Protein AF-Q9P0N4-F1 (afdb_monomer_lite)

pLDDT: mean 79.42, std 18.59, range [33.03, 95.0]

Foldseek 3Di:
DDDDDPDPDPPDVVVVVLVVVVPDDPVVDDVDVVNVVSLVVVQVVVVVVVVCVVVPDPCVPDDPFPCVVVLVVLCCVLCVPADLVAHDVCCCPPPVNCVSVVVSLVVCVVVDPPSVRRHDDDRD

Secondary structure (DSSP, 8-state):
------------HHHHHHHHTTSS-GGG--S-HHHHHHHHHHHHHHHHHHHHHHHHS-GGG--SSTTHHHHHHHHHHH-TT--SSS--THHHHSHHHHHHHHHHHHTTBTTBTTTT--------

Sequence (124 aa):
MAATSGT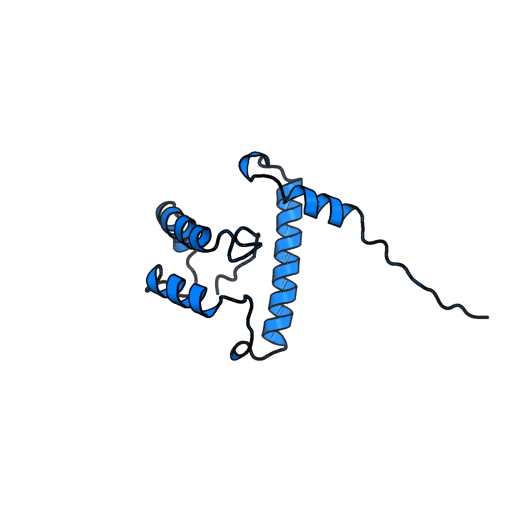DEPVSGELVSVAHALSLPAESYGNDPDIEMAWAMRAMQHAEVYYKLISSVDPQFLKLTKVDDQIYSEFRKNFETLRIDVLDPEELKSESAKEKWRPFCLKFNGIVEDFNYGTLLRLD

Radius of gyration: 18.71 Å; chains: 1; bounding box: 41×50×45 Å

Organism: Homo sapiens (NCBI:txid9606)

Structure (mmCIF, N/CA/C/O backbone):
data_AF-Q9P0N4-F1
#
_entry.id   AF-Q9P0N4-F1
#
loop_
_atom_site.group_PDB
_atom_site.id
_atom_site.type_symbol
_atom_site.label_atom_id
_atom_site.label_alt_id
_atom_site.label_comp_id
_atom_site.label_asym_id
_atom_site.label_entity_id
_atom_site.label_seq_id
_atom_site.pdbx_P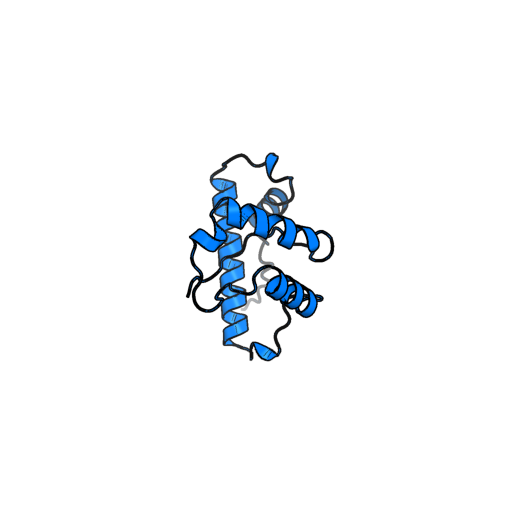DB_ins_code
_atom_site.Cartn_x
_atom_site.Cartn_y
_atom_site.Cartn_z
_atom_site.occupancy
_atom_site.B_iso_or_equiv
_atom_site.auth_seq_id
_atom_site.auth_comp_id
_atom_site.auth_asym_id
_atom_site.auth_atom_id
_atom_site.pdbx_PDB_model_num
ATOM 1 N N . MET A 1 1 ? 27.263 -37.271 27.674 1.00 35.25 1 MET A N 1
ATOM 2 C CA . MET A 1 1 ? 25.788 -37.311 27.768 1.00 35.25 1 MET A CA 1
ATOM 3 C C . MET A 1 1 ? 25.290 -35.872 27.710 1.00 35.25 1 MET A C 1
ATOM 5 O O . MET A 1 1 ? 25.672 -35.126 28.595 1.00 35.25 1 MET A O 1
ATOM 9 N N . ALA A 1 2 ? 24.572 -35.539 26.624 1.00 33.03 2 ALA A N 1
ATOM 10 C CA . ALA A 1 2 ? 23.681 -34.390 26.332 1.00 33.03 2 ALA A CA 1
ATOM 11 C C . ALA A 1 2 ? 24.056 -32.986 26.879 1.00 33.03 2 ALA A C 1
ATOM 13 O O . ALA A 1 2 ? 24.114 -32.798 28.084 1.00 33.03 2 ALA A O 1
ATOM 14 N N . ALA A 1 3 ? 24.410 -31.967 26.083 1.00 41.09 3 ALA A N 1
ATOM 15 C CA . ALA A 1 3 ? 23.691 -31.276 24.993 1.00 41.09 3 ALA A CA 1
ATOM 16 C C . ALA A 1 3 ? 22.427 -30.517 25.443 1.00 41.09 3 ALA A C 1
ATOM 18 O O . ALA A 1 3 ? 21.385 -31.138 25.605 1.00 41.09 3 ALA A O 1
ATOM 19 N N . THR A 1 4 ? 22.506 -29.181 25.502 1.00 37.59 4 THR A N 1
ATOM 20 C CA . THR A 1 4 ? 21.442 -28.278 25.023 1.00 37.59 4 THR A CA 1
ATOM 21 C C . THR A 1 4 ? 22.078 -27.021 24.431 1.00 37.59 4 THR A C 1
ATOM 23 O O . THR A 1 4 ? 22.712 -26.233 25.129 1.00 37.59 4 THR A O 1
ATOM 26 N N . SER A 1 5 ? 21.924 -26.911 23.115 1.00 35.72 5 SER A N 1
ATOM 27 C CA . SER A 1 5 ? 22.319 -25.821 22.229 1.00 35.72 5 SER A CA 1
ATOM 28 C C . SER A 1 5 ? 21.533 -24.551 22.551 1.00 35.72 5 SER A C 1
ATOM 30 O O . SER A 1 5 ? 20.308 -24.560 22.463 1.00 35.72 5 SER A O 1
ATOM 32 N N . GLY A 1 6 ? 22.224 -23.468 22.901 1.00 36.69 6 GLY A N 1
ATOM 33 C 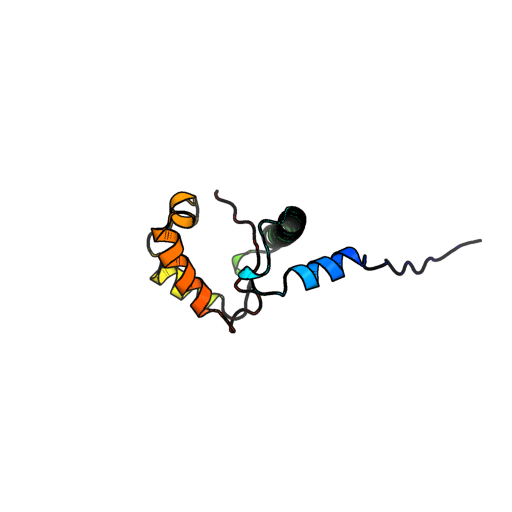CA . GLY A 1 6 ? 21.712 -22.113 22.725 1.00 36.69 6 GLY A CA 1
ATOM 34 C C . GLY A 1 6 ? 22.144 -21.651 21.342 1.00 36.69 6 GLY A C 1
ATOM 35 O O . GLY A 1 6 ? 23.254 -21.152 21.184 1.00 36.69 6 GLY A O 1
ATOM 36 N N . THR A 1 7 ? 21.319 -21.926 20.335 1.00 34.97 7 THR A N 1
ATOM 37 C CA . THR A 1 7 ? 21.548 -21.459 18.968 1.00 34.97 7 THR A CA 1
ATOM 38 C C . THR A 1 7 ? 21.197 -19.976 18.926 1.00 34.97 7 THR A C 1
ATOM 40 O O . THR A 1 7 ? 20.030 -19.619 18.799 1.00 34.97 7 THR A O 1
ATOM 43 N N . ASP A 1 8 ? 22.199 -19.119 19.098 1.00 40.12 8 ASP A N 1
ATOM 44 C CA . ASP A 1 8 ? 22.138 -17.735 18.633 1.00 40.12 8 ASP A CA 1
ATOM 45 C C . ASP A 1 8 ? 22.167 -17.818 17.099 1.00 40.12 8 ASP A C 1
ATOM 47 O O . ASP A 1 8 ? 23.208 -18.091 16.496 1.00 40.12 8 ASP A O 1
ATOM 51 N N . GLU A 1 9 ? 20.988 -17.773 16.472 1.00 43.56 9 GLU A N 1
ATOM 52 C CA . GLU A 1 9 ? 20.892 -17.658 15.019 1.00 43.56 9 GLU A CA 1
ATOM 53 C C . GLU A 1 9 ? 21.597 -16.362 14.605 1.00 43.56 9 GLU A C 1
ATOM 55 O O . GLU A 1 9 ? 21.217 -15.288 15.080 1.00 43.56 9 GLU A O 1
ATOM 60 N N . PRO A 1 10 ? 22.605 -16.415 13.718 1.00 41.88 10 PRO A N 1
ATOM 61 C CA . PRO A 1 10 ? 23.183 -15.198 13.195 1.00 41.88 10 PRO A CA 1
ATOM 62 C C . PRO A 1 10 ? 22.104 -14.531 12.343 1.00 41.88 10 PRO A C 1
ATOM 64 O O . PRO A 1 10 ? 21.768 -15.027 11.270 1.00 41.88 10 PRO A O 1
ATOM 67 N N . VAL A 1 11 ? 21.546 -13.410 12.807 1.00 45.94 11 VAL A N 1
ATOM 68 C CA . VAL A 1 11 ? 20.785 -12.507 11.935 1.00 45.94 11 VAL A CA 1
ATOM 69 C C . VAL A 1 11 ? 21.741 -12.089 10.820 1.00 45.94 11 VAL A C 1
ATOM 71 O O . VAL A 1 11 ? 22.661 -11.296 11.023 1.00 45.94 11 VAL A O 1
ATOM 74 N N . SER A 1 12 ? 21.575 -12.733 9.664 1.00 45.97 12 SER A N 1
ATOM 75 C CA . SER A 1 12 ? 22.475 -12.674 8.521 1.00 45.97 12 SER A CA 1
ATOM 76 C C . SER A 1 12 ? 22.754 -11.228 8.125 1.00 45.97 12 SER A C 1
ATOM 78 O O . SER A 1 12 ? 21.829 -10.465 7.842 1.00 45.97 12 SER A O 1
ATOM 80 N N . GLY A 1 13 ? 24.036 -10.854 8.067 1.00 44.12 13 GLY A N 1
ATOM 81 C CA . GLY A 1 13 ? 24.494 -9.510 7.691 1.00 44.12 13 GLY A CA 1
ATOM 82 C C . GLY A 1 13 ? 23.984 -9.023 6.326 1.00 44.12 13 GLY A C 1
ATOM 83 O O . GLY A 1 13 ? 23.927 -7.819 6.089 1.00 44.12 13 GLY A O 1
ATOM 84 N N . GLU A 1 14 ? 23.520 -9.933 5.466 1.00 46.53 14 GLU A N 1
ATOM 85 C CA . GLU A 1 14 ? 22.812 -9.620 4.219 1.00 46.53 14 GLU A CA 1
ATOM 86 C C . GLU A 1 14 ? 21.481 -8.884 4.455 1.00 46.53 14 GLU A C 1
ATOM 88 O O . GLU A 1 14 ? 21.179 -7.923 3.751 1.00 46.53 14 GLU A O 1
ATOM 93 N N . LEU A 1 15 ? 20.708 -9.243 5.488 1.00 44.72 15 LEU A N 1
ATOM 94 C CA . LEU A 1 15 ? 19.418 -8.600 5.786 1.00 44.72 15 LEU A CA 1
ATOM 95 C C . LEU A 1 15 ? 19.590 -7.149 6.252 1.00 44.72 15 LEU A C 1
ATOM 97 O O . LEU A 1 15 ? 18.776 -6.281 5.919 1.00 44.72 15 LEU A O 1
ATOM 101 N N . VAL A 1 16 ? 20.672 -6.887 6.992 1.00 44.59 16 VAL A N 1
ATOM 102 C CA . VAL A 1 16 ? 21.050 -5.552 7.478 1.00 44.59 16 VAL A CA 1
ATOM 103 C C . VAL A 1 16 ? 21.552 -4.683 6.321 1.00 44.59 16 VAL A C 1
ATOM 105 O O . VAL A 1 16 ? 21.194 -3.508 6.232 1.00 44.59 16 VAL A O 1
ATOM 108 N N . SER A 1 17 ? 22.308 -5.270 5.389 1.00 54.47 17 SER A N 1
ATOM 109 C CA . SER A 1 17 ? 22.788 -4.585 4.185 1.00 54.47 17 SER A CA 1
ATOM 110 C C . SER A 1 17 ? 21.637 -4.187 3.253 1.00 54.47 17 SER A C 1
ATOM 112 O O . SER A 1 17 ? 21.578 -3.042 2.809 1.00 54.47 17 SER A O 1
ATOM 114 N N . VAL A 1 18 ? 20.649 -5.069 3.065 1.00 51.28 18 VAL A N 1
ATOM 115 C CA . VAL A 1 18 ? 19.443 -4.784 2.270 1.00 51.28 18 VAL A CA 1
ATOM 116 C C . VAL A 1 18 ? 18.553 -3.721 2.921 1.00 51.28 18 VAL A C 1
ATOM 118 O O . VAL A 1 18 ? 17.983 -2.889 2.224 1.00 51.28 18 VAL A O 1
ATOM 121 N N . ALA A 1 19 ? 18.431 -3.707 4.254 1.00 53.38 19 ALA A N 1
ATOM 122 C CA . ALA A 1 19 ? 17.633 -2.691 4.952 1.00 53.38 19 ALA A CA 1
ATOM 123 C C . ALA A 1 19 ? 18.202 -1.286 4.729 1.00 53.38 19 ALA A C 1
ATOM 125 O O . ALA A 1 19 ? 17.462 -0.340 4.468 1.00 53.38 19 ALA A O 1
ATOM 126 N N . HIS A 1 20 ? 19.528 -1.171 4.791 1.00 50.75 20 HIS A N 1
ATOM 127 C CA . HIS A 1 20 ? 20.220 0.078 4.513 1.00 50.75 20 HIS A CA 1
ATOM 128 C C . HIS A 1 20 ? 20.131 0.459 3.026 1.00 50.75 20 HIS A C 1
ATOM 130 O O . HIS A 1 20 ? 19.886 1.621 2.698 1.00 50.75 20 HIS A O 1
ATOM 136 N N . ALA A 1 21 ? 20.226 -0.529 2.132 1.00 53.41 21 ALA A N 1
ATOM 137 C CA . ALA A 1 21 ? 20.124 -0.357 0.687 1.00 53.41 21 ALA A CA 1
ATOM 138 C C . ALA A 1 21 ? 18.705 -0.055 0.172 1.00 53.41 21 ALA A C 1
ATOM 140 O O . ALA A 1 21 ? 18.556 0.106 -1.028 1.00 53.41 21 ALA A O 1
ATOM 141 N N . LEU A 1 22 ? 17.687 0.071 1.029 1.00 54.88 22 LEU A N 1
ATOM 142 C CA . LEU A 1 22 ? 16.345 0.540 0.646 1.00 54.88 22 LEU A CA 1
ATOM 143 C C . LEU A 1 22 ? 15.955 1.864 1.337 1.00 54.88 22 LEU A C 1
ATOM 145 O O . LEU A 1 22 ? 14.808 2.290 1.250 1.00 54.88 22 LEU A O 1
ATOM 149 N N . SER A 1 23 ? 16.899 2.506 2.039 1.00 59.62 23 SER A N 1
ATOM 150 C CA . SER A 1 23 ? 16.664 3.715 2.849 1.00 59.62 23 SER A CA 1
ATOM 151 C C . SER A 1 23 ? 17.101 5.033 2.191 1.00 59.62 23 SER A C 1
ATOM 153 O O . SER A 1 23 ? 16.844 6.105 2.740 1.00 59.62 23 SER A O 1
ATOM 155 N N . LEU A 1 24 ? 17.767 4.981 1.031 1.00 56.53 24 LEU A N 1
ATOM 156 C CA . LEU A 1 24 ? 18.203 6.171 0.291 1.00 56.53 24 LEU A CA 1
ATOM 157 C C . LEU A 1 24 ? 17.091 6.674 -0.656 1.00 56.53 24 LEU A C 1
ATOM 159 O O . LEU A 1 24 ? 16.128 5.956 -0.928 1.00 56.53 24 LEU A O 1
ATOM 163 N N . PRO A 1 25 ? 17.192 7.913 -1.173 1.00 57.06 25 PRO A N 1
ATOM 164 C CA . PRO A 1 25 ? 16.258 8.431 -2.171 1.00 57.06 25 PRO A CA 1
ATOM 165 C C . PRO A 1 25 ? 16.181 7.534 -3.412 1.00 57.06 25 PRO A C 1
ATOM 167 O O . PRO A 1 25 ? 17.196 6.994 -3.858 1.00 57.06 25 PRO A O 1
ATOM 170 N N . ALA A 1 26 ? 14.992 7.413 -4.005 1.00 57.62 26 ALA A N 1
ATOM 171 C CA . ALA A 1 26 ? 14.767 6.575 -5.183 1.00 57.62 26 ALA A CA 1
ATOM 172 C C . ALA A 1 26 ? 15.659 6.967 -6.378 1.00 57.62 26 ALA A C 1
ATOM 174 O O . ALA A 1 26 ? 16.016 6.101 -7.167 1.00 57.62 26 ALA A O 1
ATOM 175 N N . GLU A 1 27 ? 16.072 8.239 -6.493 1.00 60.28 27 GLU A N 1
ATOM 176 C CA . GLU A 1 27 ? 16.959 8.692 -7.575 1.00 60.28 27 GLU A CA 1
ATOM 177 C C . GLU A 1 27 ? 18.409 8.189 -7.447 1.00 60.28 27 GLU A C 1
ATOM 179 O O . GLU A 1 27 ? 19.161 8.233 -8.420 1.00 60.28 27 GLU A O 1
ATOM 184 N N . SER A 1 28 ? 18.816 7.725 -6.259 1.00 58.84 28 SER A N 1
ATOM 185 C CA . SER A 1 28 ? 20.165 7.187 -6.000 1.00 58.84 28 SER A CA 1
ATOM 186 C C . SER A 1 28 ? 20.318 5.732 -6.430 1.00 58.84 28 SER A C 1
ATOM 188 O O . SER A 1 28 ? 21.440 5.249 -6.587 1.00 58.84 28 SER A O 1
ATOM 190 N N . TYR A 1 29 ? 19.201 5.031 -6.595 1.00 59.66 29 TYR A N 1
ATOM 191 C CA . TYR A 1 29 ? 19.185 3.657 -7.051 1.00 59.66 29 TYR A CA 1
ATOM 192 C C . TYR A 1 29 ? 19.073 3.676 -8.574 1.00 59.66 29 TYR A C 1
ATOM 194 O O . TYR A 1 29 ? 18.049 4.054 -9.139 1.00 59.66 29 TYR A O 1
ATOM 202 N N . GLY A 1 30 ? 20.159 3.311 -9.260 1.00 59.69 30 GLY A N 1
ATOM 203 C CA . GLY A 1 30 ? 20.074 2.956 -10.675 1.00 59.69 30 GLY A CA 1
ATOM 204 C C . GLY A 1 30 ? 19.155 1.744 -10.872 1.00 59.69 30 GLY A C 1
ATOM 205 O O . GLY A 1 30 ? 18.677 1.155 -9.904 1.00 59.69 30 GLY A O 1
ATOM 206 N N . ASN A 1 31 ? 18.934 1.336 -12.124 1.00 66.25 31 ASN A N 1
ATOM 207 C CA . ASN A 1 31 ? 18.230 0.084 -12.427 1.00 66.25 31 ASN A CA 1
ATOM 208 C C . ASN A 1 31 ? 19.152 -1.118 -12.127 1.00 66.25 31 ASN A C 1
ATOM 210 O O . ASN A 1 31 ? 19.661 -1.778 -13.033 1.00 66.25 3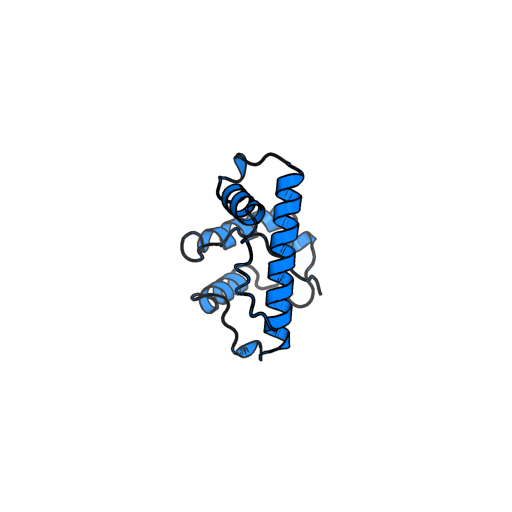1 ASN A O 1
ATOM 214 N N . ASP A 1 32 ? 19.475 -1.289 -10.847 1.00 81.62 32 ASP A N 1
ATOM 215 C CA . ASP A 1 32 ? 20.428 -2.255 -10.323 1.00 81.62 32 ASP A CA 1
ATOM 216 C C . ASP A 1 32 ? 19.706 -3.583 -10.035 1.00 81.62 32 ASP A C 1
ATOM 218 O O . ASP A 1 32 ? 18.760 -3.610 -9.236 1.00 81.62 32 ASP A O 1
ATOM 222 N N . PRO A 1 33 ? 20.129 -4.690 -10.669 1.00 85.00 33 PRO A N 1
ATOM 223 C CA . PRO A 1 33 ? 19.462 -5.979 -10.529 1.00 85.00 33 PRO A CA 1
ATOM 224 C C . PRO A 1 33 ? 19.521 -6.541 -9.102 1.00 85.00 33 PRO A C 1
ATOM 226 O O . PRO A 1 33 ? 18.605 -7.262 -8.701 1.00 85.00 33 PRO A O 1
ATOM 229 N N . ASP A 1 34 ? 20.548 -6.211 -8.315 1.00 85.88 34 ASP A N 1
ATOM 230 C CA . ASP A 1 34 ? 20.662 -6.688 -6.935 1.00 85.88 34 ASP A CA 1
ATOM 231 C C . ASP A 1 34 ? 19.636 -5.980 -6.035 1.00 85.88 34 ASP A C 1
ATOM 233 O O . ASP A 1 34 ? 19.049 -6.593 -5.138 1.00 85.88 34 ASP A O 1
ATOM 237 N N . ILE A 1 35 ? 19.345 -4.707 -6.322 1.00 83.56 35 ILE A N 1
ATOM 238 C CA . ILE A 1 35 ? 18.315 -3.928 -5.623 1.00 83.56 35 ILE A CA 1
ATOM 239 C C . ILE A 1 35 ? 16.915 -4.418 -6.000 1.00 83.56 35 ILE A C 1
ATOM 241 O O . ILE A 1 35 ? 16.071 -4.590 -5.118 1.00 83.56 35 ILE A O 1
ATOM 245 N N . GLU A 1 36 ? 16.668 -4.714 -7.279 1.00 84.50 36 GLU A N 1
ATOM 246 C CA . GLU A 1 36 ? 15.406 -5.318 -7.728 1.00 84.50 36 GLU A CA 1
ATOM 247 C C . GLU A 1 36 ? 15.177 -6.697 -7.091 1.00 84.50 36 GLU A C 1
ATOM 249 O O . GLU A 1 36 ? 14.072 -6.996 -6.632 1.00 84.50 36 GLU A O 1
ATOM 254 N N . MET A 1 37 ? 16.223 -7.526 -7.003 1.00 88.12 37 MET A N 1
ATOM 255 C CA . MET A 1 37 ? 16.162 -8.833 -6.346 1.00 88.12 37 MET A CA 1
ATOM 256 C C . MET A 1 37 ? 15.849 -8.689 -4.853 1.00 88.12 37 MET A C 1
ATOM 258 O O . MET A 1 37 ? 14.968 -9.371 -4.323 1.00 88.12 37 MET A O 1
ATOM 262 N N . ALA A 1 38 ? 16.532 -7.773 -4.167 1.00 86.94 38 ALA A N 1
ATOM 263 C CA . ALA A 1 38 ? 16.291 -7.488 -2.760 1.00 86.94 38 ALA A CA 1
ATOM 264 C C . ALA A 1 38 ? 14.857 -6.993 -2.510 1.00 86.94 38 ALA A C 1
ATOM 266 O O . ALA A 1 38 ? 14.189 -7.464 -1.584 1.00 86.94 38 ALA A O 1
ATOM 267 N N . TRP A 1 39 ? 14.359 -6.100 -3.369 1.00 86.00 39 TRP A N 1
ATOM 268 C CA . TRP A 1 39 ? 12.972 -5.643 -3.362 1.00 86.00 39 TRP A CA 1
ATOM 269 C C . TRP A 1 39 ? 11.993 -6.807 -3.552 1.00 86.00 39 TRP A C 1
ATOM 271 O O . TRP A 1 39 ? 11.069 -6.963 -2.751 1.00 86.00 39 TRP A O 1
ATOM 281 N N . ALA A 1 40 ? 12.222 -7.669 -4.547 1.00 89.38 40 ALA A N 1
ATOM 282 C CA . ALA A 1 40 ? 11.352 -8.802 -4.847 1.00 89.38 40 ALA A CA 1
ATOM 283 C C . ALA A 1 40 ? 11.282 -9.793 -3.676 1.00 89.38 40 ALA A C 1
ATOM 285 O O . ALA A 1 40 ? 10.191 -10.212 -3.286 1.00 89.38 40 ALA A O 1
ATOM 286 N N . MET A 1 41 ? 12.424 -10.117 -3.058 1.00 90.94 41 MET A N 1
ATOM 287 C CA . MET A 1 41 ? 12.471 -10.984 -1.875 1.00 90.94 41 MET A CA 1
ATOM 288 C C . MET A 1 41 ? 11.675 -10.395 -0.706 1.00 90.94 41 MET A C 1
ATOM 290 O O . MET A 1 41 ? 10.877 -11.100 -0.083 1.00 90.94 41 MET A O 1
ATOM 294 N N . ARG A 1 42 ? 11.839 -9.096 -0.429 1.00 89.56 42 ARG A N 1
ATOM 295 C CA . ARG A 1 42 ? 11.097 -8.411 0.640 1.00 89.56 42 ARG A CA 1
ATOM 296 C C . ARG A 1 42 ? 9.596 -8.351 0.374 1.00 89.56 42 ARG A C 1
ATOM 298 O O . ARG A 1 42 ? 8.806 -8.606 1.285 1.00 89.56 42 ARG A O 1
ATOM 305 N N . ALA A 1 43 ? 9.200 -8.050 -0.859 1.00 91.44 43 ALA A N 1
ATOM 306 C CA . ALA A 1 43 ? 7.799 -7.981 -1.252 1.00 91.44 43 ALA A CA 1
ATOM 307 C C . ALA A 1 43 ? 7.120 -9.363 -1.162 1.00 91.44 43 ALA A C 1
ATOM 309 O O . ALA A 1 43 ? 5.989 -9.462 -0.682 1.00 91.44 43 ALA A O 1
ATOM 310 N N . MET A 1 44 ? 7.829 -10.437 -1.533 1.00 92.69 44 MET A N 1
ATOM 311 C CA . MET A 1 44 ? 7.358 -11.820 -1.382 1.00 92.69 44 MET A CA 1
ATOM 312 C C . MET A 1 44 ? 7.179 -12.221 0.085 1.00 92.69 44 MET A C 1
ATOM 314 O O . MET A 1 44 ? 6.122 -12.730 0.451 1.00 92.69 44 MET A O 1
ATOM 318 N N . GLN A 1 45 ? 8.165 -11.947 0.945 1.00 91.44 45 GLN A N 1
ATOM 319 C CA . GLN A 1 45 ? 8.052 -12.223 2.383 1.00 91.44 45 GLN A CA 1
ATOM 320 C C . GLN A 1 45 ? 6.855 -11.494 3.003 1.00 91.44 45 GLN A C 1
ATOM 322 O O . GLN A 1 45 ? 6.083 -12.083 3.761 1.00 91.44 45 GLN A O 1
ATOM 327 N N . HIS A 1 46 ? 6.664 -10.223 2.642 1.00 91.50 46 HIS A N 1
ATOM 328 C CA . HIS A 1 46 ? 5.515 -9.440 3.082 1.00 91.50 46 HIS A CA 1
ATOM 329 C C . HIS A 1 46 ? 4.189 -10.074 2.628 1.00 91.50 46 HIS A C 1
ATOM 331 O O . HIS A 1 46 ? 3.267 -10.224 3.432 1.00 91.50 46 HIS A O 1
ATOM 337 N N . ALA A 1 47 ? 4.102 -10.512 1.368 1.00 93.50 47 ALA A N 1
ATOM 338 C CA . ALA A 1 47 ? 2.922 -11.188 0.834 1.00 93.50 47 ALA A CA 1
ATOM 339 C C . ALA A 1 47 ? 2.611 -12.503 1.570 1.00 93.50 47 ALA A C 1
ATOM 341 O O . ALA A 1 47 ? 1.452 -12.761 1.893 1.00 93.50 47 ALA A O 1
ATOM 342 N N . GLU A 1 48 ? 3.622 -13.311 1.899 1.00 93.62 48 GLU A N 1
ATOM 343 C CA . GLU A 1 48 ? 3.431 -14.548 2.666 1.00 93.62 48 GLU A CA 1
ATOM 344 C C . GLU A 1 48 ? 2.892 -14.291 4.075 1.00 93.62 48 GLU A C 1
ATOM 346 O O . GLU A 1 48 ? 2.009 -15.015 4.545 1.00 93.62 48 GLU A O 1
ATOM 351 N N . VAL A 1 49 ? 3.415 -13.270 4.761 1.00 92.00 49 VAL A N 1
ATOM 352 C CA . VAL A 1 49 ? 2.938 -12.877 6.094 1.00 92.00 49 VAL A CA 1
ATOM 353 C C . VAL A 1 49 ? 1.478 -12.438 6.021 1.00 92.00 49 VAL A C 1
ATOM 355 O O . VAL A 1 49 ? 0.660 -12.906 6.813 1.00 92.00 49 VAL A O 1
ATOM 358 N N . TYR A 1 50 ? 1.131 -11.606 5.037 1.00 91.88 50 TYR A N 1
ATOM 359 C CA . TYR A 1 50 ? -0.240 -11.141 4.840 1.00 91.88 50 TYR A CA 1
ATOM 360 C C . TYR A 1 50 ? -1.186 -12.286 4.492 1.00 91.88 50 TYR A C 1
ATOM 362 O O . TYR A 1 50 ? -2.268 -12.367 5.066 1.00 91.88 50 TYR A O 1
ATOM 370 N N . TYR A 1 51 ? -0.769 -13.212 3.625 1.00 92.75 51 TYR A N 1
ATOM 371 C CA . TYR A 1 51 ? -1.557 -14.395 3.284 1.00 92.75 51 TYR A CA 1
ATOM 372 C C . TYR A 1 51 ? -1.850 -15.257 4.519 1.00 92.75 51 TYR A C 1
ATOM 374 O O . TYR A 1 51 ? -2.996 -15.633 4.769 1.00 92.75 51 TYR A O 1
ATOM 382 N N . LYS A 1 52 ? -0.831 -15.519 5.347 1.00 92.69 52 LYS A N 1
ATOM 383 C CA . LYS A 1 52 ? -1.007 -16.249 6.611 1.00 92.69 52 LYS A CA 1
ATOM 384 C C . LYS A 1 52 ? -1.981 -15.521 7.532 1.00 92.69 52 LYS A C 1
ATOM 386 O O . LYS A 1 52 ? -2.887 -16.161 8.060 1.00 92.69 52 LYS A O 1
ATOM 391 N N . LEU A 1 53 ? -1.846 -14.204 7.667 1.00 92.06 53 LEU A N 1
ATOM 392 C CA . LEU A 1 53 ? -2.702 -13.375 8.510 1.00 92.06 53 LEU A CA 1
ATOM 393 C C . LEU A 1 53 ? -4.174 -13.461 8.082 1.00 92.06 53 LEU A C 1
ATOM 395 O O . LEU A 1 53 ? -5.001 -13.904 8.874 1.00 92.06 53 LEU A O 1
ATOM 399 N N . ILE A 1 54 ? -4.490 -13.160 6.819 1.00 90.88 54 ILE A N 1
ATOM 400 C CA . ILE A 1 54 ? -5.875 -13.196 6.309 1.00 90.88 54 ILE A CA 1
ATOM 401 C C . ILE A 1 54 ? -6.483 -14.605 6.301 1.00 90.88 54 ILE A C 1
ATOM 403 O O . ILE A 1 54 ? -7.700 -14.745 6.336 1.00 90.88 54 ILE A O 1
ATOM 407 N N . SER A 1 55 ? -5.651 -15.651 6.237 1.00 92.44 55 SER A N 1
ATOM 408 C CA . SER A 1 55 ? -6.104 -17.047 6.305 1.00 92.44 55 SER A CA 1
ATOM 409 C C . SER A 1 55 ? -6.326 -17.558 7.734 1.00 92.44 55 SER A C 1
ATOM 411 O O . SER A 1 55 ? -7.014 -18.560 7.918 1.00 92.44 55 SER A O 1
ATOM 413 N N . SER A 1 56 ? -5.742 -16.896 8.739 1.00 91.75 56 SER A N 1
ATOM 414 C CA . SER A 1 56 ? -5.751 -17.363 10.135 1.00 91.75 56 SER A CA 1
ATOM 415 C C . SER A 1 56 ? -6.721 -16.592 11.026 1.00 91.75 56 SER A C 1
ATOM 417 O O . SER A 1 56 ? -7.162 -17.126 12.043 1.00 91.75 56 SER A O 1
ATOM 419 N N . VAL A 1 57 ? -7.041 -15.344 10.679 1.00 90.62 57 VAL A N 1
ATOM 420 C CA . VAL A 1 57 ? -7.977 -14.497 11.429 1.00 90.62 57 VAL A CA 1
ATOM 421 C C . VAL A 1 57 ? -9.047 -13.932 10.507 1.00 90.62 57 VAL A C 1
ATOM 423 O O . VAL A 1 57 ? -8.817 -13.771 9.312 1.00 90.62 57 VAL A O 1
ATOM 426 N N . ASP A 1 58 ? -10.214 -13.612 11.069 1.00 91.81 58 ASP A N 1
ATOM 427 C CA . ASP A 1 58 ? -11.274 -12.926 10.331 1.00 91.81 58 ASP A CA 1
ATOM 428 C C . ASP A 1 58 ? -10.782 -11.531 9.882 1.00 91.81 58 ASP A C 1
ATOM 430 O O . ASP A 1 58 ? -10.481 -10.684 10.738 1.00 91.81 58 ASP A O 1
ATOM 434 N N . PRO A 1 59 ? -10.698 -11.268 8.561 1.00 88.44 59 PRO A N 1
ATOM 435 C CA . PRO A 1 59 ? -10.193 -10.006 8.031 1.00 88.44 59 PRO A CA 1
ATOM 436 C C . PRO A 1 59 ? -11.000 -8.779 8.464 1.00 88.44 59 PRO A C 1
ATOM 438 O O . PRO A 1 59 ? -10.461 -7.676 8.439 1.00 88.44 59 PRO A O 1
ATOM 441 N N . GLN A 1 60 ? -12.262 -8.934 8.889 1.00 89.62 60 GLN A N 1
ATOM 442 C CA . GLN A 1 60 ? -13.097 -7.809 9.324 1.00 89.62 60 GLN A CA 1
ATOM 443 C C . GLN A 1 60 ? -12.510 -7.075 10.541 1.00 89.62 60 GLN A C 1
ATOM 445 O O . GLN A 1 60 ? -12.704 -5.866 10.692 1.00 89.62 60 GLN A O 1
ATOM 450 N N . PHE A 1 61 ? -11.794 -7.791 11.409 1.00 87.25 61 PHE A N 1
ATOM 451 C CA . PHE A 1 61 ? -11.181 -7.220 12.611 1.00 87.25 61 PHE A CA 1
ATOM 452 C C . PHE A 1 61 ? -9.717 -6.833 12.404 1.00 87.25 61 PHE A C 1
ATOM 454 O O . PHE A 1 61 ? -9.085 -6.306 13.323 1.00 87.25 61 PHE A O 1
ATOM 461 N N . LEU A 1 62 ? -9.167 -7.092 11.217 1.00 89.56 62 LEU A N 1
ATOM 462 C CA . LEU A 1 62 ? -7.777 -6.812 10.925 1.00 89.56 62 LEU A CA 1
ATOM 463 C C . LEU A 1 62 ? -7.583 -5.316 10.662 1.00 89.56 62 LEU A C 1
ATOM 465 O O . LEU A 1 62 ? -8.217 -4.736 9.783 1.00 89.56 62 LEU A O 1
ATOM 469 N N . LYS A 1 63 ? -6.682 -4.698 11.427 1.00 88.62 63 LYS A N 1
ATOM 470 C CA . LYS A 1 63 ? -6.215 -3.329 11.201 1.00 88.62 63 LYS A CA 1
ATOM 471 C C . LYS A 1 63 ? -4.746 -3.373 10.807 1.00 88.62 63 LYS A C 1
ATOM 473 O O . LYS A 1 63 ? -3.925 -3.900 11.555 1.00 88.62 63 LYS A O 1
ATOM 478 N N . LEU A 1 64 ? -4.443 -2.857 9.623 1.00 88.12 64 LEU A N 1
ATOM 479 C CA . LEU A 1 64 ? -3.104 -2.859 9.036 1.00 88.12 64 LEU A CA 1
ATOM 480 C C . LEU A 1 64 ? -2.332 -1.600 9.433 1.00 88.12 64 LEU A C 1
ATOM 482 O O . LEU A 1 64 ? -1.126 -1.652 9.659 1.00 88.12 64 LEU A O 1
ATOM 486 N N . THR A 1 65 ? -3.033 -0.476 9.572 1.00 89.94 65 THR A N 1
ATOM 487 C CA . THR A 1 65 ? -2.464 0.796 10.017 1.00 89.94 65 THR A CA 1
ATOM 488 C C . THR A 1 65 ? -3.357 1.465 11.060 1.00 89.94 65 THR A C 1
ATOM 490 O O . THR A 1 65 ? -4.528 1.134 11.249 1.00 89.94 65 THR A O 1
ATOM 493 N N . LYS A 1 66 ? -2.813 2.483 11.736 1.00 91.25 66 LYS A N 1
ATOM 494 C CA . LYS A 1 66 ? -3.579 3.316 12.679 1.00 91.25 66 LYS A CA 1
ATOM 495 C C . LYS A 1 66 ? -4.612 4.2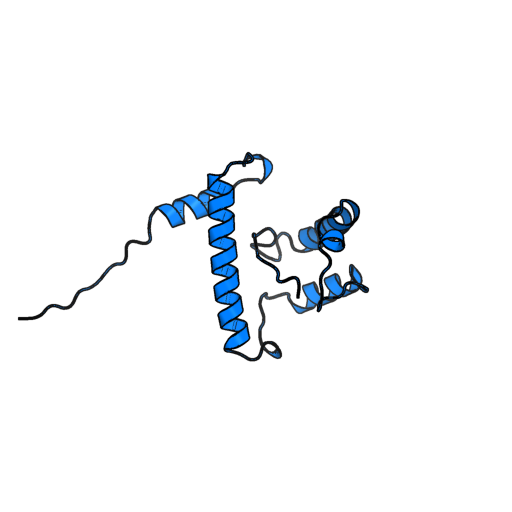16 11.986 1.00 91.25 66 LYS A C 1
ATOM 497 O O . LYS A 1 66 ? -5.446 4.800 12.669 1.00 91.25 66 LYS A O 1
ATOM 502 N N . VAL A 1 67 ? -4.541 4.353 10.661 1.00 93.81 67 VAL A N 1
ATOM 503 C CA . VAL A 1 67 ? -5.328 5.306 9.865 1.00 93.81 67 VAL A CA 1
ATOM 504 C C . VAL A 1 67 ? -6.117 4.623 8.740 1.00 93.81 67 VAL A C 1
ATOM 506 O O . VAL A 1 67 ? -6.498 5.277 7.772 1.00 93.81 67 VAL A O 1
ATOM 509 N N . ASP A 1 68 ? -6.411 3.323 8.870 1.00 92.88 68 ASP A N 1
ATOM 510 C CA . ASP A 1 68 ? -7.106 2.530 7.840 1.00 92.88 68 ASP A CA 1
ATOM 511 C C . ASP A 1 68 ? -8.422 3.168 7.377 1.00 92.88 68 ASP A C 1
ATOM 513 O O . ASP A 1 68 ? -8.697 3.230 6.180 1.00 92.88 68 ASP A O 1
ATOM 517 N N . ASP A 1 69 ? -9.219 3.701 8.306 1.00 93.62 69 ASP A N 1
ATOM 518 C CA . ASP A 1 69 ? -10.517 4.301 7.978 1.00 93.62 69 ASP A CA 1
ATOM 519 C C . ASP A 1 69 ? -10.349 5.592 7.152 1.00 93.62 69 ASP A C 1
ATOM 521 O O . ASP A 1 69 ? -11.147 5.878 6.252 1.00 93.62 69 ASP A O 1
ATOM 525 N N . GLN A 1 70 ? -9.278 6.354 7.409 1.00 94.38 70 GLN A N 1
ATOM 526 C CA . GLN A 1 70 ? -8.920 7.540 6.630 1.00 94.38 70 GLN A CA 1
ATOM 527 C C . GLN A 1 70 ? -8.416 7.146 5.239 1.00 94.38 70 GLN A C 1
ATOM 529 O O . GLN A 1 70 ? -8.852 7.738 4.249 1.00 94.38 70 GLN A O 1
ATOM 534 N N . ILE A 1 71 ? -7.542 6.135 5.157 1.00 94.44 71 ILE A N 1
ATOM 535 C CA . ILE A 1 71 ? -7.045 5.595 3.885 1.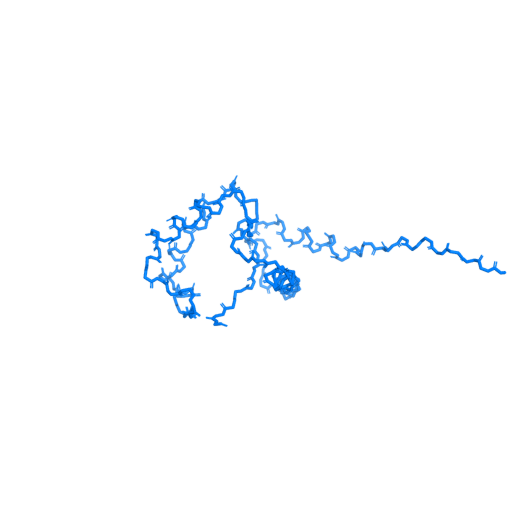00 94.44 71 ILE A CA 1
ATOM 536 C C . ILE A 1 71 ? -8.219 5.120 3.032 1.00 94.44 71 ILE A C 1
ATOM 538 O O . ILE A 1 71 ? -8.325 5.520 1.876 1.00 94.44 71 ILE A O 1
ATOM 542 N N . TYR A 1 72 ? -9.135 4.334 3.602 1.00 93.69 72 TYR A N 1
ATOM 543 C CA . TYR A 1 72 ? -10.302 3.820 2.891 1.00 93.69 72 TYR A CA 1
ATOM 544 C C . TYR A 1 72 ? -11.226 4.941 2.403 1.00 93.69 72 TYR A C 1
ATOM 546 O O . TYR A 1 72 ? -11.670 4.921 1.254 1.00 93.69 72 TYR A O 1
ATOM 554 N N . SER A 1 73 ? -11.484 5.947 3.242 1.00 95.00 73 SER A N 1
ATOM 555 C CA . SER A 1 73 ? -12.343 7.082 2.883 1.00 95.00 73 SER A CA 1
ATOM 556 C C . SER A 1 73 ? -11.754 7.906 1.734 1.00 95.00 73 SER A C 1
ATOM 558 O O . SER A 1 73 ? -12.450 8.217 0.766 1.00 95.00 73 SER A O 1
ATOM 560 N N . GLU A 1 74 ? -10.460 8.226 1.799 1.00 94.81 74 GLU A N 1
ATOM 561 C CA . GLU A 1 74 ? -9.769 8.923 0.713 1.00 94.81 74 GLU A CA 1
ATOM 562 C C . GLU A 1 74 ? -9.674 8.048 -0.540 1.00 94.81 74 GLU A C 1
ATOM 564 O O . GLU A 1 74 ? -9.903 8.542 -1.642 1.00 94.81 74 GLU A O 1
ATOM 569 N N . PHE A 1 75 ? -9.403 6.751 -0.399 1.00 94.62 75 PHE A N 1
ATOM 570 C CA . PHE A 1 75 ? -9.348 5.821 -1.524 1.00 94.62 75 PHE A CA 1
ATOM 571 C C . PHE A 1 75 ? -10.682 5.798 -2.270 1.00 94.62 75 PHE A C 1
ATOM 573 O O . PHE A 1 75 ? -10.714 6.046 -3.472 1.00 94.62 75 PHE A O 1
ATOM 580 N N . ARG A 1 76 ? -11.798 5.614 -1.556 1.00 94.00 76 ARG A N 1
ATOM 581 C CA . ARG A 1 76 ? -13.132 5.614 -2.166 1.00 94.00 76 ARG A CA 1
ATOM 582 C C . ARG A 1 76 ? -13.491 6.945 -2.806 1.00 94.00 76 ARG A C 1
ATOM 584 O O . ARG A 1 76 ? -14.151 6.915 -3.825 1.00 94.00 76 ARG A O 1
ATOM 591 N N . LYS A 1 77 ? -13.029 8.079 -2.274 1.00 93.75 77 LYS A N 1
ATOM 592 C CA . LYS A 1 77 ? -13.249 9.405 -2.875 1.00 93.75 77 LYS A CA 1
ATOM 593 C C . LYS A 1 77 ? -12.439 9.637 -4.158 1.00 93.75 77 LYS A C 1
ATOM 595 O O . LYS A 1 77 ? -12.900 10.329 -5.055 1.00 93.75 77 LYS A O 1
ATOM 600 N N . ASN A 1 78 ? -11.210 9.123 -4.236 1.00 92.19 78 ASN A N 1
ATOM 601 C CA . ASN A 1 78 ? -10.341 9.332 -5.404 1.00 92.19 78 ASN A CA 1
ATOM 602 C C . ASN A 1 78 ? -10.550 8.253 -6.486 1.00 92.19 78 ASN A C 1
ATOM 604 O O . ASN A 1 78 ? -10.322 8.516 -7.666 1.00 92.19 78 ASN A O 1
ATOM 608 N N . PHE A 1 79 ? -11.008 7.063 -6.090 1.00 92.25 79 PHE A N 1
ATOM 609 C CA . PHE A 1 79 ? -11.154 5.874 -6.931 1.00 92.25 79 PHE A CA 1
ATOM 610 C C . PHE A 1 79 ? -12.548 5.241 -6.768 1.00 92.25 79 PHE A C 1
ATOM 612 O O . PHE A 1 79 ? -12.681 4.044 -6.520 1.00 92.25 79 PHE A O 1
ATOM 619 N N . GLU A 1 80 ? -13.603 6.050 -6.899 1.00 89.50 80 GLU A N 1
ATOM 620 C CA . GLU A 1 80 ? -15.004 5.639 -6.681 1.00 89.50 80 GLU A CA 1
ATOM 621 C C . GLU A 1 80 ? -15.427 4.435 -7.534 1.00 89.50 80 GLU A C 1
ATOM 623 O O . GLU A 1 80 ? -16.162 3.563 -7.073 1.00 89.50 80 GLU A O 1
ATOM 628 N N . THR A 1 81 ? -14.950 4.380 -8.778 1.00 89.00 81 THR A N 1
ATOM 629 C CA . THR A 1 81 ? -15.323 3.357 -9.762 1.00 89.00 81 THR A CA 1
ATOM 630 C C . THR A 1 81 ? -14.360 2.176 -9.810 1.00 89.00 81 THR A C 1
ATOM 632 O O . THR A 1 81 ? -14.617 1.230 -10.552 1.00 89.00 81 THR A O 1
ATOM 635 N N . LEU A 1 82 ? -13.250 2.226 -9.065 1.00 89.81 82 LEU A N 1
ATOM 636 C CA . LEU A 1 82 ? -12.227 1.189 -9.127 1.00 89.81 82 LEU A CA 1
ATOM 637 C C . LEU A 1 82 ? -12.754 -0.098 -8.491 1.00 89.81 82 LEU A C 1
ATOM 639 O O . LEU A 1 82 ? -13.160 -0.136 -7.322 1.00 89.81 82 LEU A O 1
ATOM 643 N N . ARG A 1 83 ? -12.730 -1.166 -9.282 1.00 88.44 83 ARG A N 1
ATOM 644 C CA . ARG A 1 83 ? -13.114 -2.503 -8.846 1.00 88.44 83 ARG A CA 1
ATOM 645 C C . ARG A 1 83 ? -11.968 -3.138 -8.076 1.00 88.44 83 ARG A C 1
ATOM 647 O O . ARG A 1 83 ? -10.862 -3.242 -8.577 1.00 88.44 83 ARG A O 1
ATOM 654 N N . ILE A 1 84 ? -12.242 -3.536 -6.837 1.00 88.88 84 ILE A N 1
ATOM 655 C CA . ILE A 1 84 ? -11.238 -4.130 -5.938 1.00 88.88 84 ILE A CA 1
ATOM 656 C C . ILE A 1 84 ? -11.217 -5.661 -5.997 1.00 88.88 84 ILE A C 1
ATOM 658 O O . ILE A 1 84 ? -10.335 -6.276 -5.414 1.00 88.88 84 ILE A O 1
ATOM 662 N N . ASP A 1 85 ? -12.219 -6.263 -6.637 1.00 89.62 85 ASP A N 1
ATOM 663 C CA . ASP A 1 85 ? -12.346 -7.708 -6.815 1.00 89.62 85 ASP A CA 1
ATOM 664 C C . ASP A 1 85 ? -11.563 -8.213 -8.030 1.00 89.62 85 ASP A C 1
ATOM 666 O O . ASP A 1 85 ? -11.057 -9.327 -8.004 1.00 89.62 85 ASP A O 1
ATOM 670 N N . VAL A 1 86 ? -11.471 -7.389 -9.076 1.00 89.69 86 VAL A N 1
ATOM 671 C CA . VAL A 1 86 ? -10.642 -7.630 -10.257 1.00 89.69 86 VAL A CA 1
ATOM 672 C C . VAL A 1 86 ? -9.989 -6.311 -10.645 1.00 89.69 86 VAL A C 1
ATOM 674 O O . VAL A 1 86 ? -10.689 -5.362 -11.003 1.00 89.69 86 VAL A O 1
ATOM 677 N N . LEU A 1 87 ? -8.663 -6.258 -10.567 1.00 90.44 87 LEU A N 1
ATOM 678 C CA . LEU A 1 87 ? -7.868 -5.070 -10.863 1.00 90.44 87 LEU A CA 1
ATOM 679 C C . LEU A 1 87 ? -7.276 -5.151 -12.268 1.00 90.44 87 LEU A C 1
ATOM 681 O O . LEU A 1 87 ? -6.548 -6.089 -12.594 1.00 90.44 87 LEU A O 1
ATOM 685 N N . ASP A 1 88 ? -7.535 -4.128 -13.078 1.00 88.88 88 ASP A N 1
ATOM 686 C CA . ASP A 1 88 ? -6.889 -3.970 -14.377 1.00 88.88 88 ASP A CA 1
ATOM 687 C C . ASP A 1 88 ? -5.492 -3.339 -14.196 1.00 88.88 88 ASP A C 1
ATOM 689 O O . ASP A 1 88 ? -5.380 -2.226 -13.665 1.00 88.88 88 ASP A O 1
ATOM 693 N N . PRO A 1 89 ? -4.402 -3.999 -14.639 1.00 88.50 89 PRO A N 1
ATOM 694 C CA . PRO A 1 89 ? -3.065 -3.416 -14.615 1.00 88.50 89 PRO A CA 1
ATOM 695 C C . PRO A 1 89 ? -2.968 -2.042 -15.286 1.00 88.50 89 PRO A C 1
ATOM 697 O O . PRO A 1 89 ? -2.163 -1.222 -14.842 1.00 88.50 89 PRO A O 1
ATOM 700 N N . GLU A 1 90 ? -3.771 -1.755 -16.313 1.00 87.56 90 GLU A N 1
ATOM 701 C CA . GLU A 1 90 ? -3.751 -0.462 -17.005 1.00 87.56 90 GLU A CA 1
ATOM 702 C C . GLU A 1 90 ? -4.308 0.673 -16.130 1.00 87.56 90 GLU A C 1
ATOM 704 O O . GLU A 1 90 ? -3.799 1.798 -16.172 1.00 87.56 90 GLU A O 1
ATOM 709 N N . GLU A 1 91 ? -5.268 0.383 -15.246 1.00 86.56 91 GLU A N 1
ATOM 710 C CA . GLU A 1 91 ? -5.799 1.335 -14.254 1.00 86.56 91 GLU A CA 1
ATOM 711 C C . GLU A 1 91 ? -4.809 1.640 -13.116 1.00 86.56 91 GLU A C 1
ATOM 713 O O . GLU A 1 91 ? -5.027 2.553 -12.314 1.00 86.56 91 GLU A O 1
ATOM 718 N N . LEU A 1 92 ? -3.697 0.902 -13.057 1.00 86.62 92 LEU A N 1
ATOM 719 C CA . LEU A 1 92 ? -2.619 1.085 -12.084 1.00 86.62 92 LEU A CA 1
ATOM 720 C C . LEU A 1 92 ? -1.336 1.627 -12.730 1.00 86.62 92 LEU A C 1
ATOM 722 O O . LEU A 1 92 ? -0.614 2.411 -12.112 1.00 86.62 92 LEU A O 1
ATOM 726 N N . LYS A 1 93 ? -1.033 1.209 -13.966 1.00 85.81 93 LYS A N 1
ATOM 727 C CA . LYS A 1 93 ? 0.266 1.433 -14.623 1.00 85.81 93 LYS A CA 1
ATOM 728 C C . LYS A 1 93 ? 0.249 2.480 -15.732 1.00 85.81 93 LYS A C 1
ATOM 730 O O . LYS A 1 93 ? 1.331 2.951 -16.093 1.00 85.81 93 LYS A O 1
ATOM 735 N N . SER A 1 94 ? -0.916 2.855 -16.262 1.00 89.44 94 SER A N 1
ATOM 736 C CA . SER A 1 94 ? -1.000 3.928 -17.258 1.00 89.44 94 SER A CA 1
ATOM 737 C C . SER A 1 94 ? -0.510 5.263 -16.684 1.00 89.44 94 SER A C 1
ATOM 739 O O . SER A 1 94 ? -0.535 5.496 -15.474 1.00 89.44 94 SER A O 1
ATOM 741 N N . GLU A 1 95 ? -0.049 6.169 -17.546 1.00 90.25 95 GLU A N 1
ATOM 742 C CA . GLU A 1 95 ? 0.465 7.471 -17.095 1.00 90.25 95 GLU A CA 1
ATOM 743 C C . GLU A 1 95 ? -0.607 8.287 -16.353 1.00 90.25 95 GLU A C 1
ATOM 745 O O . GLU A 1 95 ? -0.337 8.837 -15.286 1.00 90.25 95 GLU A O 1
ATOM 750 N N . SER A 1 96 ? -1.852 8.264 -16.838 1.00 88.62 96 SER A N 1
ATOM 751 C CA . SER A 1 96 ? -2.984 8.920 -16.173 1.00 88.62 96 SER A CA 1
ATOM 752 C C . SER A 1 96 ? -3.323 8.283 -14.820 1.00 88.62 96 SER A C 1
ATOM 754 O O . SER A 1 96 ? -3.682 8.990 -13.877 1.00 88.62 96 SER A O 1
ATOM 756 N N . ALA A 1 97 ? -3.183 6.960 -14.687 1.00 89.50 97 ALA A N 1
ATOM 757 C CA . ALA A 1 97 ? -3.327 6.279 -13.407 1.00 89.50 97 ALA A CA 1
ATOM 758 C C . ALA A 1 97 ? -2.232 6.710 -12.427 1.00 89.50 97 ALA A C 1
ATOM 760 O O . ALA A 1 97 ? -2.539 7.091 -11.296 1.00 89.50 97 ALA A O 1
ATOM 761 N N . LYS A 1 98 ? -0.964 6.729 -12.855 1.00 87.88 98 LYS A N 1
ATOM 762 C CA . LYS A 1 98 ? 0.160 7.174 -12.013 1.00 87.88 98 LYS A CA 1
ATOM 763 C C . LYS A 1 98 ? -0.031 8.606 -11.514 1.00 87.88 98 LYS A C 1
ATOM 765 O O . LYS A 1 98 ? 0.276 8.888 -10.356 1.00 87.88 98 LYS A O 1
ATOM 770 N N . GLU A 1 99 ? -0.555 9.502 -12.347 1.00 91.94 99 GLU A N 1
ATOM 771 C CA . GLU A 1 99 ? -0.881 10.881 -11.957 1.00 91.94 99 GLU A CA 1
ATOM 772 C C . GLU A 1 99 ? -1.970 10.971 -10.877 1.00 91.94 99 GLU A C 1
ATOM 774 O O . GLU A 1 99 ? -1.950 11.912 -10.087 1.00 91.94 99 GLU A O 1
ATOM 779 N N . LYS A 1 100 ? -2.876 9.988 -10.783 1.00 91.12 100 LYS A N 1
ATOM 780 C CA . LYS A 1 100 ? -3.872 9.891 -9.699 1.00 91.12 100 LYS A CA 1
ATOM 781 C C . LYS A 1 100 ? -3.321 9.204 -8.448 1.00 91.12 100 LYS A C 1
ATOM 783 O O . LYS A 1 100 ? -3.567 9.663 -7.333 1.00 91.12 100 LYS A O 1
ATOM 788 N N . TRP A 1 101 ? -2.559 8.126 -8.616 1.00 91.00 101 TRP A N 1
ATOM 789 C CA . TRP A 1 101 ? -2.010 7.338 -7.509 1.00 91.00 101 TRP A CA 1
ATOM 790 C C . TRP A 1 101 ? -0.924 8.081 -6.727 1.00 91.00 101 TRP A C 1
ATOM 792 O O . TRP A 1 101 ? -0.933 8.052 -5.499 1.00 91.00 101 TRP A O 1
ATOM 802 N N . ARG A 1 102 ? -0.029 8.814 -7.402 1.00 90.62 102 ARG A N 1
ATOM 803 C CA . ARG A 1 102 ? 1.040 9.588 -6.743 1.00 90.62 102 ARG A CA 1
ATOM 804 C C . ARG A 1 102 ? 0.525 10.574 -5.680 1.00 90.62 102 ARG A C 1
ATOM 806 O O . ARG A 1 102 ? 0.974 10.471 -4.538 1.00 90.62 102 ARG A O 1
ATOM 813 N N . PRO A 1 103 ? -0.399 11.510 -5.981 1.00 92.12 103 PRO A N 1
ATOM 814 C CA . PRO A 1 103 ? -0.902 12.444 -4.977 1.00 92.12 103 PRO A CA 1
ATOM 815 C C . PRO A 1 103 ? -1.704 11.741 -3.880 1.00 92.12 103 PRO A C 1
ATOM 817 O O . PRO A 1 103 ? -1.677 12.199 -2.741 1.00 92.12 103 PRO A O 1
ATOM 820 N N . PHE A 1 104 ? -2.381 10.627 -4.185 1.00 92.81 104 PHE A N 1
ATOM 821 C CA . PHE A 1 104 ? -3.037 9.808 -3.167 1.00 92.81 104 PHE A CA 1
ATOM 822 C C . PHE A 1 104 ? -2.023 9.241 -2.162 1.00 92.81 104 PHE A C 1
ATOM 824 O O . PHE A 1 104 ? -2.193 9.457 -0.966 1.00 92.81 104 PHE A O 1
ATOM 831 N N . CYS A 1 105 ? -0.942 8.601 -2.620 1.00 90.31 105 CYS A N 1
ATOM 832 C CA . CYS A 1 105 ? 0.081 8.047 -1.727 1.00 90.31 105 CYS A CA 1
ATOM 833 C C . CYS A 1 105 ? 0.801 9.141 -0.923 1.00 90.31 105 CYS A C 1
ATOM 835 O O . CYS A 1 105 ? 1.015 8.992 0.278 1.00 90.31 105 CYS A O 1
ATOM 837 N N . LEU A 1 106 ? 1.121 10.276 -1.557 1.00 90.81 106 LEU A N 1
ATOM 838 C CA . LEU A 1 106 ? 1.818 11.391 -0.904 1.00 90.81 106 LEU A CA 1
ATOM 839 C C . LEU A 1 106 ? 1.013 12.046 0.229 1.00 90.81 106 LEU A C 1
ATOM 841 O O . LEU A 1 106 ? 1.623 12.619 1.128 1.00 90.81 106 LEU A O 1
ATOM 845 N N . LYS A 1 107 ? -0.326 11.936 0.245 1.00 91.19 107 LYS A N 1
ATOM 846 C CA . LYS A 1 107 ? -1.152 12.400 1.380 1.00 91.19 107 LYS A CA 1
ATOM 847 C C . LYS A 1 107 ? -0.808 11.702 2.694 1.00 91.19 107 LYS A C 1
ATOM 849 O O . LYS A 1 107 ? -1.066 12.263 3.754 1.00 91.19 107 LYS A O 1
ATOM 854 N N . PHE A 1 108 ? -0.255 10.495 2.622 1.00 91.25 108 PHE A N 1
ATOM 855 C CA . PHE A 1 108 ? 0.094 9.689 3.787 1.00 91.25 108 PHE A CA 1
ATOM 856 C C . PHE A 1 108 ? 1.581 9.760 4.138 1.00 91.25 108 PHE A C 1
ATOM 858 O O . PHE A 1 108 ? 2.004 9.121 5.100 1.00 91.25 108 PHE A O 1
ATOM 865 N N . ASN A 1 109 ? 2.369 10.565 3.417 1.00 89.50 109 ASN A N 1
ATOM 866 C CA . ASN A 1 109 ? 3.766 10.803 3.755 1.00 89.50 109 ASN A CA 1
ATOM 867 C C . ASN A 1 109 ? 3.878 11.425 5.161 1.00 89.50 109 ASN A C 1
ATOM 869 O O . ASN A 1 109 ? 3.253 12.446 5.448 1.00 89.50 109 ASN A O 1
ATOM 873 N N . GLY A 1 110 ? 4.650 10.792 6.046 1.00 86.88 110 GLY A N 1
ATOM 874 C CA . GLY A 1 110 ? 4.782 11.187 7.454 1.00 86.88 110 GLY A CA 1
ATOM 875 C C . GLY A 1 110 ? 3.620 10.762 8.365 1.00 86.88 110 GLY A C 1
ATOM 876 O O . GLY A 1 110 ? 3.695 10.985 9.571 1.00 86.88 110 GLY A O 1
ATOM 877 N N . ILE A 1 111 ? 2.567 10.143 7.818 1.00 90.31 111 ILE A N 1
ATOM 878 C CA . ILE A 1 111 ? 1.470 9.520 8.583 1.00 90.31 111 ILE A CA 1
ATOM 879 C C . ILE A 1 111 ? 1.652 8.000 8.607 1.00 90.31 111 ILE A C 1
ATOM 881 O O . ILE A 1 111 ? 1.527 7.368 9.654 1.00 90.31 111 ILE A O 1
ATOM 885 N N . VAL A 1 112 ? 1.950 7.422 7.443 1.00 89.62 112 VAL A N 1
ATOM 886 C CA . VAL A 1 112 ? 2.336 6.023 7.277 1.00 89.62 112 VAL A CA 1
ATOM 887 C C . VAL A 1 112 ? 3.848 6.007 7.094 1.00 89.62 112 VAL A C 1
ATOM 889 O O . VAL A 1 112 ? 4.354 6.583 6.132 1.00 89.62 112 VAL A O 1
ATOM 892 N N . GLU A 1 113 ? 4.558 5.393 8.043 1.00 83.81 113 GLU A N 1
ATOM 893 C CA . GLU A 1 113 ? 6.030 5.375 8.086 1.00 83.81 113 GLU A CA 1
ATOM 894 C C . GLU A 1 113 ? 6.621 4.832 6.777 1.00 83.81 113 GLU A C 1
ATOM 896 O O . GLU A 1 113 ? 7.483 5.466 6.176 1.00 83.81 113 GLU A O 1
ATOM 901 N N . ASP A 1 114 ? 6.048 3.739 6.276 1.00 84.62 114 ASP A N 1
ATOM 902 C CA . ASP A 1 114 ? 6.535 3.001 5.112 1.00 84.62 114 ASP A CA 1
ATOM 903 C C . ASP A 1 114 ? 5.609 3.159 3.885 1.00 84.62 114 ASP A C 1
ATOM 905 O O . ASP A 1 114 ? 5.323 2.201 3.166 1.00 84.62 114 ASP A O 1
ATOM 909 N N . PHE A 1 115 ? 5.080 4.365 3.633 1.00 82.44 115 PHE A N 1
ATOM 910 C CA . PHE A 1 115 ? 4.075 4.590 2.573 1.00 82.44 115 PHE A CA 1
ATOM 911 C C . PHE A 1 115 ? 4.561 4.258 1.145 1.00 82.44 115 PHE A C 1
ATOM 913 O O . PHE A 1 115 ? 3.744 4.058 0.246 1.00 82.44 115 PHE A O 1
ATOM 920 N N . ASN A 1 116 ? 5.878 4.236 0.923 1.00 81.25 116 ASN A N 1
ATOM 921 C CA . ASN A 1 116 ? 6.534 3.922 -0.348 1.00 81.25 116 ASN A CA 1
ATOM 922 C C . ASN A 1 116 ? 7.132 2.503 -0.382 1.00 81.25 116 ASN A C 1
ATOM 924 O O . ASN A 1 116 ? 7.919 2.190 -1.278 1.00 81.25 116 ASN A O 1
ATOM 928 N N . TYR A 1 117 ? 6.780 1.648 0.578 1.00 84.06 117 TYR A N 1
ATOM 929 C CA . TYR A 1 117 ? 7.285 0.284 0.651 1.00 84.06 117 TYR A CA 1
ATOM 930 C C . TYR A 1 117 ? 6.726 -0.605 -0.462 1.00 84.06 117 TYR A C 1
ATOM 932 O O . TYR A 1 117 ? 5.535 -0.595 -0.783 1.00 84.06 117 TYR A O 1
ATOM 940 N N . GLY A 1 118 ? 7.611 -1.409 -1.047 1.00 82.88 118 GLY A N 1
ATOM 941 C CA . GLY A 1 118 ? 7.274 -2.357 -2.099 1.00 82.88 118 GLY A CA 1
ATOM 942 C C . GLY A 1 118 ? 6.404 -3.499 -1.595 1.00 82.88 118 GLY A C 1
ATOM 943 O O . GLY A 1 118 ? 6.839 -4.294 -0.766 1.00 82.88 118 GLY A O 1
ATOM 944 N N . THR A 1 119 ? 5.195 -3.623 -2.135 1.00 88.12 119 THR A N 1
ATOM 945 C CA . THR A 1 119 ? 4.276 -4.718 -1.808 1.00 88.12 119 THR A CA 1
ATOM 946 C C . THR A 1 119 ? 3.765 -5.397 -3.071 1.00 88.12 119 THR A C 1
ATOM 948 O O . THR A 1 119 ? 3.780 -4.819 -4.160 1.00 88.12 119 THR A O 1
ATOM 951 N N . LEU A 1 120 ? 3.328 -6.648 -2.926 1.00 91.06 120 LEU A N 1
ATOM 952 C CA . LEU A 1 120 ? 2.645 -7.380 -3.987 1.00 91.06 120 LEU A CA 1
ATOM 953 C C . LEU A 1 120 ? 1.139 -7.277 -3.789 1.00 91.06 120 LEU A C 1
ATOM 955 O O . LEU A 1 120 ? 0.634 -7.459 -2.681 1.00 91.06 120 LEU A O 1
ATOM 959 N N . LEU A 1 121 ? 0.436 -7.028 -4.888 1.00 89.88 121 LEU A N 1
ATOM 960 C CA . LEU A 1 121 ? -1.015 -6.959 -4.937 1.00 89.88 121 LEU A CA 1
ATOM 961 C C . LEU A 1 121 ? -1.528 -8.046 -5.878 1.00 89.88 121 LEU A C 1
ATOM 963 O O . LEU A 1 121 ? -1.043 -8.180 -7.003 1.00 89.88 121 LEU A O 1
ATOM 967 N N . ARG A 1 122 ? -2.498 -8.828 -5.406 1.00 90.50 122 ARG A N 1
ATOM 968 C CA . ARG A 1 122 ? -3.194 -9.818 -6.229 1.00 90.50 122 ARG A CA 1
ATOM 969 C C . ARG A 1 122 ? -4.186 -9.095 -7.142 1.00 90.50 122 ARG A C 1
ATOM 971 O O . ARG A 1 122 ? -4.854 -8.173 -6.682 1.00 90.50 122 ARG A O 1
ATOM 978 N N . LEU A 1 123 ? -4.250 -9.486 -8.414 1.00 89.06 123 LEU A N 1
ATOM 979 C CA . LEU A 1 123 ? -5.153 -8.860 -9.387 1.00 89.06 123 LEU A CA 1
ATOM 980 C C . LEU A 1 123 ? -6.576 -9.435 -9.327 1.00 89.06 123 LEU A C 1
ATOM 982 O O . LEU A 1 123 ? -7.511 -8.733 -9.699 1.00 89.06 123 LEU A O 1
ATOM 986 N N . ASP A 1 124 ? -6.722 -10.668 -8.837 1.00 83.75 124 ASP A N 1
ATOM 987 C CA . ASP A 1 124 ? -7.966 -11.434 -8.707 1.00 83.75 124 ASP A CA 1
ATOM 988 C C . ASP A 1 124 ? -7.918 -12.408 -7.516 1.00 83.75 124 ASP A C 1
ATOM 990 O O . ASP A 1 124 ? -6.977 -13.222 -7.413 1.00 83.75 124 ASP A O 1
#

InterPro domains:
  IPR008476 Protein PBDC1, metazoa/fungi [PTHR13410] (7-124)
  IPR021148 Polysaccharide biosynthesis domain [PF04669] (35-124)
  IPR023139 PBDC1-like domain superfamily [G3DSA:1.10.3560.10] (31-124)